Protein AF-A0A968PX67-F1 (afdb_monomer_lite)

Foldseek 3Di:
DDDDDDDDDDDDDDPPPPPPPPDDPPPPPPPPAAEDEPPDPPAVDEAEDAWAADAWVVVLQPPFDEADDGAFGTDNAFPHKYFYQAKDQKDKAKEAEPAFKKKWKQWPVGIYIAGDNIGMDMGIHGGGMMGIHIGHNDHGDDDDDDDDDDDDDGDHYHYYYDPPPDPDDD

pLDDT: mean 70.75, std 22.04, range [26.95, 96.06]

Sequence (170 aa):
MSFSSRQLGLLMATCLSMAVMHGLPVVSQNSSQNLLSPRFSPDPLIYNGVTSGSTPLSALAGAQTIKGRCQGFATDKPNHKIRLKEPFGFLSLKVFSGGDITLLVKGPDGIYCRDEPNPELSGAWPAGEYQVWVALKVAIALNIDFQLARQGSKKLAIWLDAAESDRTQS

Secondary structure (DSSP, 8-state):
---------------------------------EEE-TT-SSSS--EEE---B-EEHHHHH-SSPEES----EE-SS-SEEEEESS-EEEEEEEEEESS-EEEEEEETTEEEEEESSS-EEEEEE-SEEEEEEEEESS-B--------------S-EEEE----------

Structure (mmCIF, N/CA/C/O backbone):
data_AF-A0A968PX67-F1
#
_entry.id   AF-A0A968PX67-F1
#
loop_
_atom_site.group_PDB
_atom_site.id
_atom_site.type_symbol
_atom_site.label_atom_id
_atom_site.label_alt_id
_atom_site.label_comp_id
_atom_site.label_asym_id
_atom_site.label_entity_id
_atom_site.label_seq_id
_atom_site.pdbx_PDB_ins_code
_atom_site.Cartn_x
_atom_site.Cartn_y
_atom_site.Cartn_z
_atom_site.occupancy
_atom_site.B_iso_or_equiv
_atom_site.auth_seq_id
_atom_site.auth_comp_id
_atom_site.auth_asym_id
_atom_site.auth_atom_id
_atom_site.pdbx_PDB_model_num
ATOM 1 N N . MET A 1 1 ? 72.065 -42.173 50.949 1.00 42.34 1 MET A N 1
ATOM 2 C CA . MET A 1 1 ? 72.894 -40.991 50.636 1.00 42.34 1 MET A CA 1
ATOM 3 C C . MET A 1 1 ? 72.105 -40.123 49.672 1.00 42.34 1 MET A C 1
ATOM 5 O O . MET A 1 1 ? 71.756 -40.591 48.599 1.00 42.34 1 MET A O 1
ATOM 9 N N . SER A 1 2 ? 71.719 -38.937 50.136 1.00 36.91 2 SER A N 1
ATOM 10 C CA . SER A 1 2 ? 70.896 -37.934 49.456 1.00 36.91 2 SER A CA 1
ATOM 11 C C . SER A 1 2 ? 71.677 -36.617 49.462 1.00 36.91 2 SER A C 1
ATOM 13 O O . SER A 1 2 ? 72.182 -36.253 50.519 1.00 36.91 2 SER A O 1
ATOM 15 N N . PHE A 1 3 ? 71.775 -35.956 48.306 1.00 40.03 3 PHE A N 1
ATOM 16 C CA . PHE A 1 3 ? 72.154 -34.550 48.063 1.00 40.03 3 PHE A CA 1
ATOM 17 C C . PHE A 1 3 ? 71.573 -34.230 46.666 1.00 40.03 3 PHE A C 1
ATOM 19 O O . PHE A 1 3 ? 71.981 -34.851 45.695 1.00 40.03 3 PHE A O 1
ATOM 26 N N . SER A 1 4 ? 70.419 -33.570 46.510 1.00 40.22 4 SER A N 1
ATOM 27 C CA . SER A 1 4 ? 70.113 -32.132 46.639 1.00 40.22 4 SER A CA 1
ATOM 28 C C . SER A 1 4 ? 70.974 -31.219 45.761 1.00 40.22 4 SER A C 1
ATOM 30 O O . SER A 1 4 ? 72.159 -31.070 46.038 1.00 40.22 4 SER A O 1
ATOM 32 N N . SER A 1 5 ? 70.359 -30.558 44.764 1.00 51.12 5 SER A N 1
ATOM 33 C CA . SER A 1 5 ? 70.304 -29.083 44.653 1.00 51.12 5 SER A CA 1
ATOM 34 C C . SER A 1 5 ? 69.780 -28.612 43.276 1.00 51.12 5 SER A C 1
ATOM 36 O O . SER A 1 5 ? 70.442 -28.851 42.278 1.00 51.12 5 SER A O 1
ATOM 38 N N . ARG A 1 6 ? 68.633 -27.894 43.297 1.00 48.84 6 ARG A N 1
ATOM 39 C CA . ARG A 1 6 ? 68.320 -26.602 42.613 1.00 48.84 6 ARG A CA 1
ATOM 40 C C . ARG A 1 6 ? 68.447 -26.523 41.074 1.00 48.84 6 ARG A C 1
ATOM 42 O O . ARG A 1 6 ? 69.406 -26.992 40.502 1.00 48.84 6 ARG A O 1
ATOM 49 N N . GLN A 1 7 ? 67.621 -25.824 40.300 1.00 52.94 7 GLN A N 1
ATOM 50 C CA . GLN A 1 7 ? 66.422 -24.996 40.455 1.00 52.94 7 GLN A CA 1
ATOM 51 C C . GLN A 1 7 ? 66.002 -24.603 39.019 1.00 52.94 7 GLN A C 1
ATOM 53 O O . GLN A 1 7 ? 66.817 -24.653 38.106 1.00 52.94 7 GLN A O 1
ATOM 58 N N . LEU A 1 8 ? 64.795 -24.050 38.892 1.00 48.62 8 LEU A N 1
ATOM 59 C CA . LEU A 1 8 ? 64.402 -23.066 37.872 1.00 48.62 8 LEU A CA 1
ATOM 60 C C . LEU A 1 8 ? 64.223 -23.555 36.422 1.00 48.62 8 LEU A C 1
ATOM 62 O O . LEU A 1 8 ? 65.133 -23.564 35.605 1.00 48.62 8 LEU A O 1
ATOM 66 N N . GLY A 1 9 ? 62.957 -23.785 36.083 1.00 45.12 9 GLY A N 1
ATOM 67 C CA . GLY A 1 9 ? 62.442 -23.782 34.718 1.00 45.12 9 GLY A CA 1
ATOM 68 C C . GLY A 1 9 ? 60.958 -23.434 34.737 1.00 45.12 9 GLY A C 1
ATOM 69 O O . GLY A 1 9 ? 60.115 -24.283 34.480 1.00 45.12 9 GLY A O 1
ATOM 70 N N . LEU A 1 10 ? 60.647 -22.207 35.167 1.00 50.66 10 LEU A N 1
ATOM 71 C CA . LEU A 1 10 ? 59.330 -21.586 35.017 1.00 50.66 10 LEU A CA 1
ATOM 72 C C . LEU A 1 10 ? 59.020 -21.424 33.514 1.00 50.66 10 LEU A C 1
ATOM 74 O O . LEU A 1 10 ? 59.954 -21.247 32.738 1.00 50.66 10 LEU A O 1
ATOM 78 N N . LEU A 1 11 ? 57.726 -21.347 33.171 1.00 52.09 11 LEU A N 1
ATOM 79 C CA . LEU A 1 11 ? 57.121 -20.997 31.868 1.00 52.09 11 LEU A CA 1
ATOM 80 C C . LEU A 1 11 ? 56.571 -22.183 31.060 1.00 52.09 11 LEU A C 1
ATOM 82 O O . LEU A 1 11 ? 57.138 -22.600 30.061 1.00 52.09 11 LEU A O 1
ATOM 86 N N . MET A 1 12 ? 55.361 -22.616 31.410 1.00 54.41 12 MET A N 1
ATOM 87 C CA . MET A 1 12 ? 54.363 -22.919 30.382 1.00 54.41 12 MET A CA 1
ATOM 88 C C . MET A 1 12 ? 53.089 -22.167 30.747 1.00 54.41 12 MET A C 1
ATOM 90 O O . MET A 1 12 ? 52.343 -22.551 31.645 1.00 54.41 12 MET A O 1
ATOM 94 N N . ALA A 1 13 ? 52.922 -21.019 30.094 1.00 56.53 13 ALA A N 1
ATOM 95 C CA . ALA A 1 13 ? 51.755 -20.165 30.187 1.00 56.53 13 ALA A CA 1
ATOM 96 C C . ALA A 1 13 ? 50.504 -20.969 29.809 1.00 56.53 13 ALA A C 1
ATOM 98 O O . ALA A 1 13 ? 50.353 -21.415 28.671 1.00 56.53 13 ALA A O 1
ATOM 99 N N . THR A 1 14 ? 49.601 -21.161 30.765 1.00 55.28 14 THR A N 1
ATOM 100 C CA . THR A 1 14 ? 48.271 -21.699 30.503 1.00 55.28 14 THR A CA 1
ATOM 101 C C . THR A 1 14 ? 47.471 -20.634 29.761 1.00 55.28 14 THR A C 1
ATOM 103 O O . THR A 1 14 ? 46.949 -19.688 30.348 1.00 55.28 14 THR A O 1
ATOM 106 N N . CYS A 1 15 ? 47.393 -20.768 28.437 1.00 49.31 15 CYS A N 1
ATOM 107 C CA . CYS A 1 15 ? 46.487 -19.983 27.608 1.00 49.31 15 CYS A CA 1
ATOM 108 C C . CYS A 1 15 ? 45.054 -20.471 27.879 1.00 49.31 15 CYS A C 1
ATOM 110 O O . CYS A 1 15 ? 44.515 -21.324 27.176 1.00 49.31 15 CYS A O 1
ATOM 112 N N . LEU A 1 16 ? 44.462 -19.993 28.976 1.00 52.91 16 LEU A N 1
ATOM 113 C CA . LEU A 1 16 ? 43.060 -20.206 29.312 1.00 52.91 16 LEU A CA 1
ATOM 114 C C . LEU A 1 16 ? 42.227 -19.305 28.388 1.00 52.91 16 LEU A C 1
ATOM 116 O O . LEU A 1 16 ? 41.812 -18.210 28.762 1.00 52.91 16 LEU A O 1
ATOM 120 N N . SER A 1 17 ? 42.043 -19.725 27.136 1.00 57.31 17 SER A N 1
ATOM 121 C CA . SER A 1 17 ? 41.158 -19.044 26.192 1.00 57.31 17 SER A CA 1
ATOM 122 C C . SER A 1 17 ? 39.707 -19.220 26.646 1.00 57.31 17 SER A C 1
ATOM 124 O O . SER A 1 17 ? 39.004 -20.124 26.199 1.00 57.31 17 SER A O 1
ATOM 126 N N . MET A 1 18 ? 39.241 -18.350 27.545 1.00 59.16 18 MET A N 1
ATOM 127 C CA . MET A 1 18 ? 37.813 -18.090 27.703 1.00 59.16 18 MET A CA 1
ATOM 128 C C . MET A 1 18 ? 37.318 -17.478 26.392 1.00 59.16 18 MET A C 1
ATOM 130 O O . MET A 1 18 ? 37.421 -16.274 26.168 1.00 59.16 18 MET A O 1
ATOM 134 N N . ALA A 1 19 ? 36.806 -18.320 25.497 1.00 62.00 19 ALA A N 1
ATOM 135 C CA . ALA A 1 19 ? 35.989 -17.862 24.389 1.00 62.00 19 ALA A CA 1
ATOM 136 C C . ALA A 1 19 ? 34.688 -17.311 24.985 1.00 62.00 19 ALA A C 1
ATOM 138 O O . ALA A 1 19 ? 33.733 -18.047 25.229 1.00 62.00 19 ALA A O 1
ATOM 139 N N . VAL A 1 20 ? 34.670 -16.012 25.281 1.00 62.94 20 VAL A N 1
ATOM 140 C CA . VAL A 1 20 ? 33.435 -15.305 25.607 1.00 62.94 20 VAL A CA 1
ATOM 141 C C . VAL A 1 20 ? 32.590 -15.326 24.337 1.00 62.94 20 VAL A C 1
ATOM 143 O O . VAL A 1 20 ? 32.874 -14.611 23.374 1.00 62.94 20 VAL A O 1
ATOM 146 N N . MET A 1 21 ? 31.576 -16.193 24.309 1.00 66.00 21 MET A N 1
ATOM 147 C CA . MET A 1 21 ? 30.508 -16.110 23.322 1.00 66.00 21 MET A CA 1
ATOM 148 C C . MET A 1 21 ? 29.749 -14.807 23.576 1.00 66.00 21 MET A C 1
ATOM 150 O O . MET A 1 21 ? 28.813 -14.754 24.369 1.00 66.00 21 MET A O 1
ATOM 154 N N . HIS A 1 22 ? 30.178 -13.733 22.921 1.00 52.22 22 HIS A N 1
ATOM 155 C CA . HIS A 1 22 ? 29.387 -12.520 22.814 1.00 52.22 22 HIS A CA 1
ATOM 156 C C . HIS A 1 22 ? 28.203 -12.842 21.901 1.00 52.22 22 HIS A C 1
ATOM 158 O O . HIS A 1 22 ? 28.328 -12.841 20.676 1.00 52.22 22 HIS A O 1
ATOM 164 N N . GLY A 1 23 ? 27.060 -13.177 22.500 1.00 59.09 23 GLY A N 1
ATOM 165 C CA . GLY A 1 23 ? 25.795 -13.198 21.780 1.00 59.09 23 GLY A CA 1
ATOM 166 C C . GLY A 1 23 ? 25.577 -11.813 21.184 1.00 59.09 23 GLY A C 1
ATOM 167 O O . GLY A 1 23 ? 25.455 -10.834 21.921 1.00 59.09 23 GLY A O 1
ATOM 168 N N . LEU A 1 24 ? 25.583 -11.712 19.856 1.00 63.84 24 LEU A N 1
ATOM 169 C CA . LEU A 1 24 ? 25.175 -10.481 19.196 1.00 63.84 24 LEU A CA 1
ATOM 170 C C . LEU A 1 24 ? 23.736 -10.183 19.634 1.00 63.84 24 LEU A C 1
ATOM 172 O O . LEU A 1 24 ? 22.904 -11.097 19.606 1.00 63.84 24 LEU A O 1
ATOM 176 N N . PRO A 1 25 ? 23.406 -8.940 20.025 1.00 58.88 25 PRO A N 1
ATOM 177 C CA . PRO A 1 25 ? 22.011 -8.574 20.145 1.00 58.88 25 PRO A CA 1
ATOM 178 C C . PRO A 1 25 ? 21.383 -8.752 18.760 1.00 58.88 25 PRO A C 1
ATOM 180 O O . PRO A 1 25 ? 21.713 -8.037 17.814 1.00 58.88 25 PRO A O 1
ATOM 183 N N . VAL A 1 26 ? 20.486 -9.730 18.628 1.00 61.38 26 VAL A N 1
ATOM 184 C CA . VAL A 1 26 ? 19.550 -9.774 17.507 1.00 61.38 26 VAL A CA 1
ATOM 185 C C . VAL A 1 26 ? 18.665 -8.546 17.671 1.00 61.38 26 VAL A C 1
ATOM 187 O O . VAL A 1 26 ? 17.727 -8.532 18.466 1.00 61.38 26 VAL A O 1
ATOM 190 N N . VAL A 1 27 ? 19.005 -7.471 16.964 1.00 60.25 27 VAL A N 1
ATOM 191 C CA . VAL A 1 27 ? 18.129 -6.311 16.843 1.00 60.25 27 VAL A CA 1
ATOM 192 C C . VAL A 1 27 ? 16.926 -6.776 16.031 1.00 60.25 27 VAL A C 1
ATOM 194 O O . VAL A 1 27 ? 17.016 -6.977 14.820 1.00 60.25 27 VAL A O 1
ATOM 197 N N . SER A 1 28 ? 15.800 -6.993 16.711 1.00 49.91 28 SER A N 1
ATOM 198 C CA . SER A 1 28 ? 14.500 -7.126 16.062 1.00 49.91 28 SER A CA 1
ATOM 199 C C . SER A 1 28 ? 14.253 -5.831 15.291 1.00 49.91 28 SER A C 1
ATOM 201 O O . SER A 1 28 ? 14.049 -4.775 15.892 1.00 49.91 28 SER A O 1
ATOM 203 N N . GLN A 1 29 ? 14.356 -5.883 13.961 1.00 48.12 29 GLN A N 1
ATOM 204 C CA . GLN A 1 29 ? 14.011 -4.753 13.108 1.00 48.12 29 GLN A CA 1
ATOM 205 C C . GLN A 1 29 ? 12.504 -4.564 13.238 1.00 48.12 29 GLN A C 1
ATOM 207 O O . GLN A 1 29 ? 11.726 -5.276 12.599 1.00 48.12 29 GLN A O 1
ATOM 212 N N . ASN A 1 30 ? 12.104 -3.657 14.131 1.00 44.34 30 ASN A N 1
ATOM 213 C CA . ASN A 1 30 ? 10.721 -3.263 14.323 1.00 44.34 30 ASN A CA 1
ATOM 214 C C . ASN A 1 30 ? 10.186 -2.831 12.955 1.00 44.34 30 ASN A C 1
ATOM 216 O O . ASN A 1 30 ? 10.490 -1.748 12.461 1.00 44.34 30 ASN A O 1
ATOM 220 N N . SER A 1 31 ? 9.461 -3.730 12.295 1.00 49.97 31 SER A N 1
ATOM 221 C CA . SER A 1 31 ? 8.741 -3.401 11.080 1.00 49.97 31 SER A CA 1
ATOM 222 C C . SER A 1 31 ? 7.671 -2.432 11.543 1.00 49.97 31 SER A C 1
ATOM 224 O O . SER A 1 31 ? 6.743 -2.867 12.217 1.00 49.97 31 SER A O 1
ATOM 226 N N . SER A 1 32 ? 7.843 -1.138 11.275 1.00 53.16 32 SER A N 1
ATOM 227 C CA . SER A 1 32 ? 6.893 -0.086 11.637 1.00 53.16 32 SER A CA 1
ATOM 228 C C . SER A 1 32 ? 5.548 -0.350 10.953 1.00 53.16 32 SER A C 1
ATOM 230 O O . SER A 1 32 ? 5.240 0.208 9.904 1.00 53.16 32 SER A O 1
ATOM 232 N N . GLN A 1 33 ? 4.764 -1.278 11.499 1.00 58.50 33 GLN A N 1
ATOM 233 C CA . GLN A 1 33 ? 3.390 -1.517 11.102 1.00 58.50 33 GLN A CA 1
ATOM 234 C C . GLN A 1 33 ? 2.605 -0.301 11.582 1.00 58.50 33 GLN A C 1
ATOM 236 O O . GLN A 1 33 ? 2.448 -0.095 12.787 1.00 58.50 33 GLN A O 1
ATOM 241 N N . ASN A 1 34 ? 2.131 0.519 10.643 1.00 73.38 34 ASN A N 1
ATOM 242 C CA . ASN A 1 34 ? 1.297 1.661 10.988 1.00 73.38 34 ASN A CA 1
ATOM 243 C C . ASN A 1 34 ? -0.059 1.148 11.442 1.00 73.38 34 ASN A C 1
ATOM 245 O O . ASN A 1 34 ? -0.880 0.695 10.645 1.00 73.38 34 ASN A O 1
ATOM 249 N N . LEU A 1 35 ? -0.246 1.176 12.752 1.00 81.94 35 LEU A N 1
ATOM 250 C CA . LEU A 1 35 ? -1.415 0.650 13.414 1.00 81.94 35 LEU A CA 1
ATOM 251 C C . LEU A 1 35 ? -2.445 1.770 13.569 1.00 81.94 35 LEU A C 1
ATOM 253 O O . LEU A 1 35 ? -2.215 2.720 14.314 1.00 81.94 35 LEU A O 1
ATOM 257 N N . LEU A 1 36 ? -3.566 1.659 12.862 1.00 85.94 36 LEU A N 1
ATOM 258 C CA . LEU A 1 36 ? -4.588 2.699 12.776 1.00 85.94 36 LEU A CA 1
ATOM 259 C C . LEU A 1 36 ? -5.909 2.232 13.381 1.00 85.94 36 LEU A C 1
ATOM 261 O O . LEU A 1 36 ? -6.353 1.105 13.167 1.00 85.94 36 LEU A O 1
ATOM 265 N N . SER A 1 37 ? -6.551 3.143 14.100 1.00 84.69 37 SER A N 1
ATOM 266 C CA . SER A 1 37 ? -7.920 3.021 14.598 1.00 84.69 37 SER A CA 1
ATOM 267 C C . SER A 1 37 ? -8.724 4.236 14.137 1.00 84.69 37 SER A C 1
ATOM 269 O O . SER A 1 37 ? -8.122 5.274 13.839 1.00 84.69 37 SER A O 1
ATOM 271 N N . PRO A 1 38 ? -10.063 4.153 14.087 1.00 82.38 38 PRO A N 1
ATOM 272 C CA . PRO A 1 38 ? -10.904 5.321 13.865 1.00 82.38 38 PRO A CA 1
ATOM 273 C C . PRO A 1 38 ? -10.516 6.479 14.793 1.00 82.38 38 PRO A C 1
ATOM 275 O O . PRO A 1 38 ? -10.193 6.263 15.961 1.00 82.38 38 PRO A O 1
ATOM 278 N N . ARG A 1 39 ? -10.563 7.714 14.271 1.00 81.62 39 ARG A N 1
ATOM 279 C CA . ARG A 1 39 ? -10.116 8.939 14.968 1.00 81.62 39 ARG A CA 1
ATOM 280 C C . ARG A 1 39 ? -8.621 8.948 15.322 1.00 81.62 39 ARG A C 1
ATOM 282 O O . ARG A 1 39 ? -8.231 9.509 16.346 1.00 81.62 39 ARG A O 1
ATOM 289 N N . PHE A 1 40 ? -7.784 8.323 14.493 1.00 79.56 40 PHE A N 1
ATOM 290 C CA . PHE A 1 40 ? -6.334 8.444 14.620 1.00 79.56 40 PHE A CA 1
ATOM 291 C C . PHE A 1 40 ? -5.900 9.919 14.562 1.00 79.56 40 PHE A C 1
ATOM 293 O O . PHE A 1 40 ? -6.570 10.760 13.969 1.00 79.56 40 PHE A O 1
ATOM 300 N N . SER A 1 41 ? -4.771 10.232 15.196 1.00 78.81 41 SER A N 1
ATOM 301 C CA . SER A 1 41 ? -4.176 11.567 15.194 1.00 78.81 41 SER A CA 1
ATOM 302 C C . SER A 1 41 ? -2.669 11.452 14.936 1.00 78.81 41 SER A C 1
ATOM 304 O O . SER A 1 41 ? -2.033 10.589 15.546 1.00 78.81 41 SER A O 1
ATOM 306 N N . PRO A 1 42 ? -2.081 12.287 14.062 1.00 78.69 42 PRO A N 1
ATOM 307 C CA . PRO A 1 42 ? -2.745 13.337 13.287 1.00 78.69 42 PRO A CA 1
ATOM 308 C C . PRO A 1 42 ? -3.651 12.765 12.187 1.00 78.69 42 PRO A C 1
ATOM 310 O O . PRO A 1 42 ? -3.297 11.780 11.552 1.00 78.69 42 PRO A O 1
ATOM 313 N N . ASP A 1 43 ? -4.802 13.400 11.951 1.00 73.00 43 ASP A N 1
ATOM 314 C CA . ASP A 1 43 ? -5.628 13.173 10.762 1.00 73.00 43 ASP A CA 1
ATOM 315 C C . ASP A 1 43 ? -5.575 14.433 9.884 1.00 73.00 43 ASP A C 1
ATOM 317 O O . ASP A 1 43 ? -6.005 15.513 10.314 1.00 73.00 43 ASP A O 1
ATOM 321 N N . PRO A 1 44 ? -4.984 14.355 8.688 1.00 76.44 44 PRO A N 1
ATOM 322 C CA . PRO A 1 44 ? -4.440 13.156 8.062 1.00 76.44 44 PRO A CA 1
ATOM 323 C C . PRO A 1 44 ? -3.005 12.833 8.481 1.00 76.44 44 PRO A C 1
ATOM 325 O O . PRO A 1 44 ? -2.190 13.727 8.720 1.00 76.44 44 PRO A O 1
ATOM 328 N N . LEU A 1 45 ? -2.681 11.540 8.473 1.00 79.88 45 LEU A N 1
ATOM 329 C CA . LEU A 1 45 ? -1.300 11.053 8.475 1.00 79.88 45 LEU A CA 1
ATOM 330 C C . LEU A 1 45 ? -0.670 11.384 7.129 1.00 79.88 45 LEU A C 1
ATOM 332 O O . LEU A 1 45 ? -1.385 11.350 6.153 1.00 79.88 45 LEU A O 1
ATOM 336 N N . ILE A 1 46 ? 0.617 11.699 7.033 1.00 80.31 46 ILE A N 1
ATOM 337 C CA . ILE A 1 46 ? 1.278 11.995 5.748 1.00 80.31 46 ILE A CA 1
ATOM 338 C C . ILE A 1 46 ? 2.540 11.148 5.671 1.00 80.31 46 ILE A C 1
ATOM 340 O O . ILE A 1 46 ? 3.300 11.112 6.641 1.00 80.31 46 ILE A O 1
ATOM 344 N N . TYR A 1 47 ? 2.766 10.487 4.536 1.00 79.19 47 TYR A N 1
ATOM 345 C CA . TYR A 1 47 ? 4.005 9.755 4.277 1.00 79.19 47 TYR A CA 1
ATOM 346 C C . TYR A 1 47 ? 4.667 10.320 3.026 1.00 79.19 47 TYR A C 1
ATOM 348 O O . TYR A 1 47 ? 4.003 10.630 2.046 1.00 79.19 47 TYR A O 1
ATOM 356 N N . ASN A 1 48 ? 5.986 10.436 3.051 1.00 77.50 48 ASN A N 1
ATOM 357 C CA . ASN A 1 48 ? 6.763 10.817 1.880 1.00 77.50 48 ASN A CA 1
ATOM 358 C C . ASN A 1 48 ? 7.638 9.630 1.504 1.00 77.50 48 ASN A C 1
ATOM 360 O O . ASN A 1 48 ? 8.106 8.901 2.387 1.00 77.50 48 ASN A O 1
ATOM 364 N N . GLY A 1 49 ? 7.858 9.431 0.213 1.00 70.94 49 GLY A N 1
ATOM 365 C CA . GLY A 1 49 ? 8.712 8.354 -0.249 1.00 70.94 49 GLY A CA 1
ATOM 366 C C . GLY A 1 49 ? 9.096 8.497 -1.707 1.00 70.94 49 GLY A C 1
ATOM 367 O O . GLY A 1 49 ? 8.652 9.394 -2.415 1.00 70.94 49 GLY A O 1
ATOM 368 N N . VAL A 1 50 ? 9.920 7.556 -2.142 1.00 73.25 50 VAL A N 1
ATOM 369 C CA . VAL A 1 50 ? 10.252 7.331 -3.544 1.00 73.25 50 VAL A CA 1
ATOM 370 C C . VAL A 1 50 ? 9.849 5.900 -3.857 1.00 73.25 50 VAL A C 1
ATOM 372 O O . VAL A 1 50 ? 9.869 5.025 -2.984 1.00 73.25 50 VAL A O 1
ATOM 375 N N . THR A 1 51 ? 9.447 5.658 -5.095 1.00 76.06 51 THR A N 1
ATOM 376 C CA . THR A 1 51 ? 9.173 4.309 -5.568 1.00 76.06 51 THR A CA 1
ATOM 377 C C . THR A 1 51 ? 10.014 3.999 -6.794 1.00 76.06 51 THR A C 1
ATOM 379 O O . THR A 1 51 ? 10.444 4.894 -7.516 1.00 76.06 51 THR A O 1
ATOM 382 N N . SER A 1 52 ? 10.287 2.721 -6.996 1.00 79.50 52 SER A N 1
ATOM 383 C CA . SER A 1 52 ? 11.077 2.189 -8.097 1.00 79.50 52 SER A CA 1
ATOM 384 C C . SER A 1 52 ? 10.729 0.713 -8.278 1.00 79.50 52 SER A C 1
ATOM 386 O O . SER A 1 52 ? 9.867 0.170 -7.579 1.00 79.50 52 SER A O 1
ATOM 388 N N . GLY A 1 53 ? 11.396 0.053 -9.217 1.00 81.31 53 GLY A N 1
ATOM 389 C CA . GLY A 1 53 ? 11.295 -1.380 -9.427 1.00 81.31 53 GLY A CA 1
ATOM 390 C C . GLY A 1 53 ? 10.883 -1.747 -10.842 1.00 81.31 53 GLY A C 1
ATOM 391 O O . GLY A 1 53 ? 10.535 -0.911 -11.678 1.00 81.31 53 GLY A O 1
ATOM 392 N N . SER A 1 54 ? 10.962 -3.044 -11.099 1.00 85.62 54 SER A N 1
ATOM 393 C CA . SER A 1 54 ? 10.741 -3.652 -12.409 1.00 85.62 54 SER A CA 1
ATOM 394 C C . SER A 1 54 ? 9.767 -4.827 -12.356 1.00 85.62 54 SER A C 1
ATOM 396 O O . SER A 1 54 ? 9.504 -5.444 -13.388 1.00 85.62 54 SER A O 1
ATOM 398 N N . THR A 1 55 ? 9.193 -5.130 -11.188 1.00 88.56 55 THR A N 1
ATOM 399 C CA . THR A 1 55 ? 8.218 -6.210 -11.050 1.00 88.56 55 THR A CA 1
ATOM 400 C C . THR 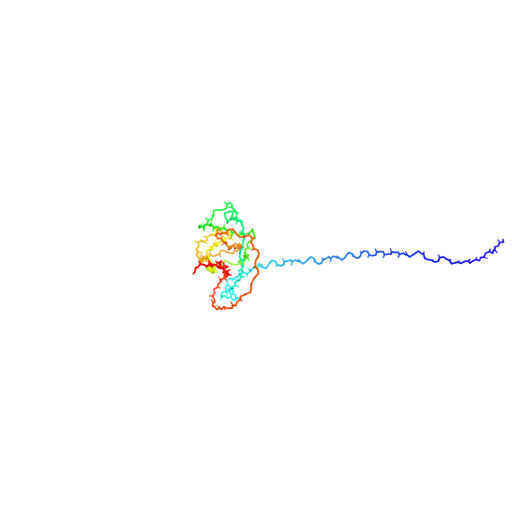A 1 55 ? 6.840 -5.698 -11.461 1.00 88.56 55 THR A C 1
ATOM 402 O O . THR A 1 55 ? 6.363 -4.715 -10.886 1.00 88.56 55 THR A O 1
ATOM 405 N N . PRO A 1 56 ? 6.173 -6.328 -12.445 1.00 90.94 56 PRO A N 1
ATOM 406 C CA . PRO A 1 56 ? 4.871 -5.869 -12.902 1.00 90.94 56 PRO A CA 1
ATOM 407 C C . PRO A 1 56 ? 3.813 -6.034 -11.805 1.00 90.94 56 PRO A C 1
ATOM 409 O O . PRO A 1 56 ? 3.758 -7.058 -11.119 1.00 90.94 56 PRO A O 1
ATOM 412 N N . LEU A 1 57 ? 2.914 -5.053 -11.684 1.00 91.06 57 LEU A N 1
ATOM 413 C CA . LEU A 1 57 ? 1.846 -5.065 -10.677 1.00 91.06 57 LEU A CA 1
ATOM 414 C C . LEU A 1 57 ? 0.936 -6.299 -10.765 1.00 91.06 57 LEU A C 1
ATOM 416 O O . LEU A 1 57 ? 0.420 -6.745 -9.744 1.00 91.06 57 LEU A O 1
ATOM 420 N N . SER A 1 58 ? 0.748 -6.868 -11.957 1.00 90.06 58 SER A N 1
ATOM 421 C CA . SER A 1 58 ? -0.023 -8.103 -12.146 1.00 90.06 58 SER A CA 1
ATOM 422 C C . SER A 1 58 ? 0.622 -9.305 -11.452 1.00 90.06 58 SER A C 1
ATOM 424 O O . SER A 1 58 ? -0.083 -10.097 -10.830 1.00 90.06 58 SER A O 1
ATOM 426 N N . ALA A 1 59 ? 1.953 -9.412 -11.486 1.00 90.88 59 ALA A N 1
ATOM 427 C CA . ALA A 1 59 ? 2.679 -10.440 -10.744 1.00 90.88 59 ALA A CA 1
ATOM 428 C C . ALA A 1 59 ? 2.603 -10.182 -9.235 1.00 90.88 59 ALA A C 1
ATOM 430 O O . ALA A 1 59 ? 2.388 -11.113 -8.459 1.00 90.88 59 ALA A O 1
ATOM 431 N N . LEU A 1 60 ? 2.705 -8.912 -8.822 1.00 91.69 60 LEU A N 1
ATOM 432 C CA . LEU A 1 60 ? 2.576 -8.537 -7.416 1.00 91.69 60 LEU A CA 1
ATOM 433 C C . LEU A 1 60 ? 1.178 -8.805 -6.883 1.00 91.69 60 LEU A C 1
ATOM 435 O O . LEU A 1 60 ? 1.078 -9.250 -5.751 1.00 91.69 60 LEU A O 1
ATOM 439 N N . ALA A 1 61 ? 0.109 -8.590 -7.652 1.00 88.31 61 ALA A N 1
ATOM 440 C CA . ALA A 1 61 ? -1.261 -8.881 -7.236 1.00 88.31 61 ALA A CA 1
ATOM 441 C C . ALA A 1 61 ? -1.470 -10.372 -6.910 1.00 88.31 61 ALA A C 1
ATOM 443 O O . ALA A 1 61 ? -2.122 -10.702 -5.918 1.00 88.31 61 ALA A O 1
ATOM 444 N N . GLY A 1 62 ? -0.833 -11.270 -7.662 1.00 84.88 62 GLY A N 1
ATOM 445 C CA . GLY A 1 62 ? -1.003 -12.714 -7.521 1.00 84.88 62 GLY A CA 1
ATOM 446 C C . GLY A 1 62 ? -2.284 -13.214 -8.197 1.00 84.88 62 GLY A C 1
ATOM 447 O O . GLY A 1 62 ? -2.793 -12.593 -9.122 1.00 84.88 62 GLY A O 1
ATOM 448 N N . ALA A 1 63 ? -2.809 -14.357 -7.745 1.00 79.38 63 ALA A N 1
ATOM 449 C CA . ALA A 1 63 ? -3.908 -15.055 -8.424 1.00 79.38 63 ALA A CA 1
ATOM 450 C C . ALA A 1 63 ? -5.313 -14.462 -8.184 1.00 79.38 63 ALA A C 1
ATOM 452 O O . ALA A 1 63 ? -6.278 -14.908 -8.802 1.00 79.38 63 ALA A O 1
ATOM 453 N N . GLN A 1 64 ? -5.463 -13.499 -7.269 1.00 81.88 64 GLN A N 1
ATOM 454 C CA . GLN A 1 64 ? -6.769 -12.900 -6.986 1.00 81.88 64 GLN A CA 1
ATOM 455 C C . GLN A 1 64 ? -7.168 -11.891 -8.067 1.00 81.88 64 GLN A C 1
ATOM 457 O O . GLN A 1 64 ? -6.330 -11.206 -8.652 1.00 81.88 64 GLN A O 1
ATOM 462 N N . THR A 1 65 ? -8.474 -11.756 -8.297 1.00 88.12 65 THR A N 1
ATOM 463 C CA . THR A 1 65 ? -9.012 -10.776 -9.242 1.00 88.12 65 THR A CA 1
ATOM 464 C C . THR A 1 65 ? -8.741 -9.353 -8.764 1.00 88.12 65 THR A C 1
ATOM 466 O O . THR A 1 65 ? -9.139 -8.962 -7.666 1.00 88.12 65 THR A O 1
ATOM 469 N N . ILE A 1 66 ? -8.095 -8.563 -9.620 1.00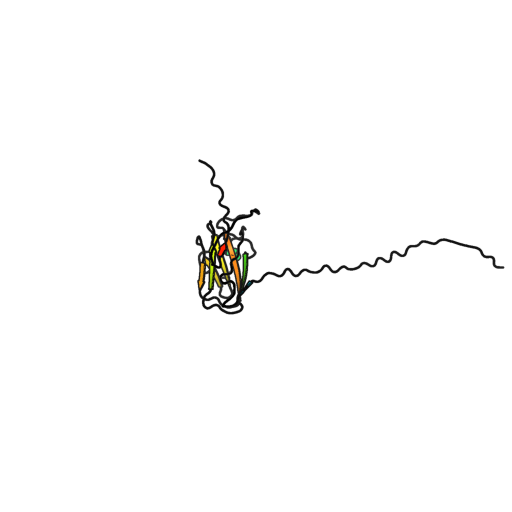 91.31 66 ILE A N 1
ATOM 470 C CA . ILE A 1 66 ? -7.806 -7.156 -9.355 1.00 91.31 66 ILE A CA 1
ATOM 471 C C . ILE A 1 66 ? -9.038 -6.314 -9.689 1.00 91.31 66 ILE A C 1
ATOM 473 O O . ILE A 1 66 ? -9.551 -6.346 -10.809 1.00 91.31 66 ILE A O 1
ATOM 477 N N . LYS A 1 67 ? -9.498 -5.516 -8.725 1.00 93.19 67 LYS A N 1
ATOM 478 C CA . LYS A 1 67 ? -10.581 -4.547 -8.909 1.00 93.19 67 LYS A CA 1
ATOM 479 C C . LYS A 1 67 ? -10.012 -3.222 -9.419 1.00 93.19 67 LYS A C 1
ATOM 481 O O . LYS A 1 67 ? -9.579 -2.373 -8.633 1.00 93.19 67 LYS A O 1
ATOM 486 N N . GLY A 1 68 ? -10.052 -3.045 -10.735 1.00 90.50 68 GLY A N 1
ATOM 487 C CA . GLY A 1 68 ? -9.609 -1.835 -11.428 1.00 90.50 68 GLY A CA 1
ATOM 488 C C . GLY A 1 68 ? -8.479 -2.101 -12.418 1.00 90.50 68 GLY A C 1
ATOM 489 O O . GLY A 1 68 ? -7.965 -3.214 -12.520 1.00 90.50 68 GLY A O 1
ATOM 490 N N . ARG A 1 69 ? -8.101 -1.066 -13.172 1.00 89.06 69 ARG A N 1
ATOM 491 C CA . ARG A 1 69 ? -6.973 -1.137 -14.107 1.00 89.06 69 ARG A CA 1
ATOM 492 C C . ARG A 1 69 ? -5.662 -1.119 -13.339 1.00 89.06 69 ARG A C 1
ATOM 494 O O . ARG A 1 69 ? -5.512 -0.354 -12.394 1.00 89.06 69 ARG A O 1
ATOM 501 N N . CYS A 1 70 ? -4.739 -1.979 -13.755 1.00 89.62 70 CYS A N 1
ATOM 502 C CA . CYS A 1 70 ? -3.525 -2.233 -13.002 1.00 89.62 70 CYS A CA 1
ATOM 503 C C . CYS A 1 70 ? -2.339 -2.433 -13.937 1.00 89.62 70 CYS A C 1
ATOM 505 O O . CYS A 1 70 ? -2.066 -3.540 -14.399 1.00 89.62 70 CYS A O 1
ATOM 507 N N . GLN A 1 71 ? -1.676 -1.327 -14.260 1.00 89.38 71 GLN A N 1
ATOM 508 C CA . GLN A 1 71 ? -0.497 -1.298 -15.116 1.00 89.38 71 GLN A CA 1
ATOM 509 C C . GLN A 1 71 ? 0.608 -0.530 -14.410 1.00 89.38 71 GLN A C 1
ATOM 511 O O . GLN A 1 71 ? 0.367 0.560 -13.906 1.00 89.38 71 GLN A O 1
ATOM 516 N N . GLY A 1 72 ? 1.813 -1.080 -14.403 1.00 88.12 72 GLY A N 1
ATOM 517 C CA . GLY A 1 72 ? 2.975 -0.438 -13.811 1.00 88.12 72 GLY A CA 1
ATOM 518 C C . GLY A 1 72 ? 3.912 -1.445 -13.168 1.00 88.12 72 GLY A C 1
ATOM 519 O O . GLY A 1 72 ? 3.647 -2.653 -13.160 1.00 88.12 72 GLY A O 1
ATOM 520 N N . PHE A 1 73 ? 4.995 -0.915 -12.623 1.00 87.00 73 PHE A N 1
ATOM 521 C CA . PHE A 1 73 ? 6.101 -1.654 -12.049 1.00 87.00 73 PHE A CA 1
ATOM 522 C C . PHE A 1 73 ? 6.453 -1.090 -10.676 1.00 87.00 73 PHE A C 1
ATOM 524 O O . PHE A 1 73 ? 6.457 0.125 -10.466 1.00 87.00 73 PHE A O 1
ATOM 531 N N . ALA A 1 74 ? 6.732 -1.988 -9.742 1.00 88.50 74 ALA A N 1
ATOM 532 C CA . ALA A 1 74 ? 7.161 -1.653 -8.394 1.00 88.50 74 ALA A CA 1
ATOM 533 C C . ALA A 1 74 ? 8.196 -2.673 -7.908 1.00 88.50 74 ALA A C 1
ATOM 535 O O . ALA A 1 74 ? 8.504 -3.651 -8.595 1.00 88.50 74 ALA A O 1
ATOM 536 N N . THR A 1 75 ? 8.751 -2.448 -6.720 1.00 87.88 75 THR A N 1
ATOM 537 C CA . THR A 1 75 ? 9.552 -3.468 -6.037 1.00 87.88 75 THR A CA 1
ATOM 538 C C . THR A 1 75 ? 8.667 -4.580 -5.468 1.00 87.88 75 THR A C 1
ATOM 540 O O . THR A 1 75 ? 7.477 -4.382 -5.212 1.00 87.88 75 THR A O 1
ATOM 543 N N . ASP A 1 76 ? 9.266 -5.738 -5.189 1.00 90.50 76 ASP A N 1
ATOM 544 C CA . ASP A 1 76 ? 8.560 -6.877 -4.585 1.00 90.50 76 ASP A CA 1
ATOM 545 C C . ASP A 1 76 ? 7.988 -6.564 -3.195 1.00 90.50 76 ASP A C 1
ATOM 547 O O . ASP A 1 76 ? 7.009 -7.172 -2.755 1.00 90.50 76 ASP A O 1
ATOM 551 N N . LYS A 1 77 ? 8.583 -5.597 -2.488 1.00 90.00 77 LYS A N 1
ATOM 552 C CA . LYS A 1 77 ? 8.122 -5.162 -1.169 1.00 90.00 77 LYS A CA 1
ATOM 553 C C . LYS A 1 77 ? 7.123 -4.006 -1.314 1.00 90.00 77 LYS A C 1
ATOM 555 O O . LYS A 1 77 ? 7.365 -3.093 -2.099 1.00 90.00 77 LYS A O 1
ATOM 560 N N . PRO A 1 78 ? 6.022 -4.000 -0.540 1.00 90.75 78 PRO A N 1
ATOM 561 C CA . PRO A 1 78 ? 5.110 -2.862 -0.530 1.00 90.75 78 PRO A CA 1
ATOM 562 C C . PRO A 1 78 ? 5.802 -1.625 0.045 1.00 90.75 78 PRO A C 1
ATOM 564 O O . PRO A 1 78 ? 6.571 -1.739 1.003 1.00 90.75 78 PRO A O 1
ATOM 567 N N . ASN A 1 79 ? 5.476 -0.447 -0.492 1.00 86.62 79 ASN A N 1
ATOM 568 C CA . ASN A 1 79 ? 5.959 0.835 0.027 1.00 86.62 79 ASN A CA 1
ATOM 569 C C . ASN A 1 79 ? 5.465 1.063 1.463 1.00 86.62 79 ASN A C 1
ATOM 571 O O . ASN A 1 79 ? 6.214 1.549 2.308 1.00 86.62 79 ASN A O 1
ATOM 575 N N . HIS A 1 80 ? 4.222 0.662 1.758 1.00 86.75 80 HIS A N 1
ATOM 576 C CA . HIS A 1 80 ? 3.654 0.768 3.099 1.00 86.75 80 HIS A CA 1
ATOM 577 C C . HIS A 1 80 ? 2.873 -0.481 3.501 1.00 86.75 80 HIS A C 1
ATOM 579 O O . HIS A 1 80 ? 2.196 -1.118 2.692 1.00 86.75 80 HIS A O 1
ATOM 585 N N . LYS A 1 81 ? 2.935 -0.797 4.796 1.00 90.00 81 LYS A N 1
ATOM 586 C CA . LYS A 1 81 ? 2.064 -1.776 5.449 1.00 90.00 81 LYS A CA 1
ATOM 587 C C . LYS A 1 81 ? 1.238 -1.062 6.509 1.00 90.00 81 LYS A C 1
ATOM 589 O O . LYS A 1 81 ? 1.793 -0.406 7.392 1.00 90.00 81 LYS A O 1
ATOM 594 N N . ILE A 1 82 ? -0.076 -1.192 6.412 1.00 89.44 82 ILE A N 1
ATOM 595 C CA . ILE A 1 82 ? -1.039 -0.555 7.308 1.00 89.44 82 ILE A CA 1
ATOM 596 C C . ILE A 1 82 ? -1.816 -1.661 8.007 1.00 89.44 82 ILE A C 1
ATOM 598 O O . ILE A 1 82 ? -2.248 -2.617 7.369 1.00 89.44 82 ILE A O 1
ATOM 602 N N . ARG A 1 83 ? -2.016 -1.537 9.314 1.00 92.19 83 ARG A N 1
ATOM 603 C CA . ARG A 1 83 ? -2.868 -2.445 10.077 1.00 92.19 83 ARG A CA 1
ATOM 604 C C . ARG A 1 83 ? -4.018 -1.659 10.682 1.00 92.19 83 ARG A C 1
ATOM 606 O O . ARG A 1 83 ? -3.803 -0.833 11.563 1.00 92.19 83 ARG A O 1
ATOM 613 N N . LEU A 1 84 ? -5.235 -1.923 10.224 1.00 90.12 84 LEU A N 1
ATOM 614 C CA . LEU A 1 84 ? -6.447 -1.333 10.785 1.00 90.12 84 LEU A CA 1
ATOM 615 C C . LEU A 1 84 ? -6.917 -2.210 11.951 1.00 90.12 84 LEU A C 1
ATOM 617 O O . LEU A 1 84 ? -7.238 -3.382 11.742 1.00 90.12 84 LEU A O 1
ATOM 621 N N . LYS A 1 85 ? -6.921 -1.677 13.180 1.00 90.88 85 LYS A N 1
ATOM 622 C CA . LYS A 1 85 ? -7.388 -2.413 14.375 1.00 90.88 85 LYS A CA 1
ATOM 623 C C . LYS A 1 85 ? -8.886 -2.690 14.333 1.00 90.88 85 LYS A C 1
ATOM 625 O O . LYS A 1 85 ? -9.338 -3.720 14.816 1.00 90.88 85 LYS A O 1
ATOM 630 N N . GLU A 1 86 ? -9.628 -1.743 13.780 1.00 88.06 86 GLU A N 1
ATOM 631 C CA . GLU A 1 86 ? -11.084 -1.714 13.724 1.00 88.06 86 GLU A CA 1
ATOM 632 C C . GLU A 1 86 ? -11.513 -1.304 12.312 1.00 88.06 86 GLU A C 1
ATOM 634 O O . GLU A 1 86 ? -10.734 -0.648 11.608 1.00 88.06 86 GLU A O 1
ATOM 639 N N . PRO A 1 87 ? -12.722 -1.689 11.869 1.00 88.25 87 PRO A N 1
ATOM 640 C CA . PRO A 1 87 ? -13.225 -1.268 10.574 1.00 88.25 87 PRO A CA 1
ATOM 641 C C . PRO A 1 87 ? -13.464 0.246 10.546 1.00 88.25 87 PRO A C 1
ATOM 643 O O . PRO A 1 87 ? -13.930 0.849 11.513 1.00 88.25 87 PRO A O 1
ATOM 646 N N . PHE A 1 88 ? -13.196 0.856 9.398 1.00 88.81 88 PHE A N 1
ATOM 647 C CA . PHE A 1 88 ? -13.518 2.245 9.111 1.00 88.81 88 PHE A CA 1
ATOM 648 C C . PHE A 1 88 ? -14.780 2.298 8.253 1.00 88.81 88 PHE A C 1
ATOM 650 O O . PHE A 1 88 ? -14.831 1.696 7.183 1.00 88.81 88 PHE A O 1
ATOM 657 N N . GLY A 1 89 ? -15.783 3.066 8.686 1.00 82.75 89 GLY A N 1
ATOM 658 C CA . GLY A 1 89 ? -16.952 3.358 7.847 1.00 82.75 89 GLY A CA 1
ATOM 659 C C . GLY A 1 89 ? -16.595 4.208 6.623 1.00 82.75 89 GLY A C 1
ATOM 660 O O . GLY A 1 89 ? -17.204 4.066 5.568 1.00 82.75 89 GLY A O 1
ATOM 661 N N . PHE A 1 90 ? -15.570 5.053 6.755 1.00 89.19 90 PHE A N 1
ATOM 662 C CA . PHE A 1 90 ? -14.968 5.789 5.655 1.00 89.19 90 PHE A CA 1
ATOM 663 C C . PHE A 1 90 ? -13.473 6.006 5.921 1.00 89.19 90 PHE A C 1
ATOM 665 O O . PHE A 1 90 ? -13.097 6.497 6.986 1.00 89.19 90 PHE A O 1
ATOM 672 N N . LEU A 1 91 ? -12.631 5.654 4.956 1.00 87.62 91 LEU A N 1
ATOM 673 C CA . LEU A 1 91 ? -11.202 5.949 4.912 1.00 87.62 91 LEU A CA 1
ATOM 674 C C . LEU A 1 91 ? -10.832 6.262 3.460 1.00 87.62 91 LEU A C 1
ATOM 676 O O . LEU A 1 91 ? -11.327 5.600 2.547 1.00 87.62 91 LEU A O 1
ATOM 680 N N . SER A 1 92 ? -9.983 7.268 3.243 1.00 91.81 92 SER A N 1
ATOM 681 C CA . SER A 1 92 ? -9.433 7.601 1.926 1.00 91.81 92 SER A CA 1
ATOM 682 C C . SER A 1 92 ? -7.910 7.527 1.965 1.00 91.81 92 SER A C 1
ATOM 684 O O . SER A 1 92 ? -7.268 8.156 2.807 1.00 91.81 92 SER A O 1
ATOM 686 N N . LEU A 1 93 ? -7.349 6.752 1.041 1.00 90.19 93 LEU A N 1
ATOM 687 C CA . LEU A 1 93 ? -5.928 6.701 0.738 1.00 90.19 93 LEU A CA 1
ATOM 688 C C . LEU A 1 93 ? -5.710 7.395 -0.602 1.00 90.19 93 LEU A C 1
ATOM 690 O O . LEU A 1 93 ? -6.228 6.929 -1.620 1.00 90.19 93 LEU A O 1
ATOM 694 N N . LYS A 1 94 ? -4.925 8.475 -0.612 1.00 89.56 94 LYS A N 1
ATOM 695 C CA . LYS A 1 94 ? -4.574 9.184 -1.840 1.00 89.56 94 LYS A CA 1
ATOM 696 C C . LYS A 1 94 ? -3.071 9.248 -2.034 1.00 89.56 94 LYS A C 1
ATOM 698 O O . LYS A 1 94 ? -2.313 9.499 -1.098 1.00 89.56 94 LYS A O 1
ATOM 703 N N . VAL A 1 95 ? -2.652 9.085 -3.277 1.00 85.19 95 VAL A N 1
ATOM 704 C CA . VAL A 1 95 ? -1.279 9.364 -3.676 1.00 85.19 95 VAL A CA 1
ATOM 705 C C . VAL A 1 95 ? -1.259 10.637 -4.503 1.00 85.19 95 VAL A C 1
ATOM 707 O O . VAL A 1 95 ? -2.108 10.839 -5.372 1.00 85.19 95 VAL A O 1
ATOM 710 N N . PHE A 1 96 ? -0.293 11.491 -4.199 1.00 80.12 96 PHE A N 1
ATOM 711 C CA . PHE A 1 96 ? 0.020 12.667 -4.990 1.00 80.12 96 PHE A CA 1
ATOM 712 C C . PHE A 1 96 ? 1.384 12.463 -5.624 1.00 80.12 96 PHE A C 1
ATOM 714 O O . PHE A 1 96 ? 2.349 12.130 -4.932 1.00 80.12 96 PHE A O 1
ATOM 721 N N . SER A 1 97 ? 1.464 12.657 -6.934 1.00 70.88 97 SER A N 1
ATOM 722 C CA . SER A 1 97 ? 2.744 12.641 -7.630 1.00 70.88 97 SER A CA 1
ATOM 723 C C . SER A 1 97 ? 2.733 13.603 -8.807 1.00 70.88 97 SER A C 1
ATOM 725 O O . SER A 1 97 ? 1.676 13.894 -9.365 1.00 70.88 97 SER A O 1
ATOM 727 N N . GLY A 1 98 ? 3.915 14.080 -9.192 1.00 67.69 98 GLY A N 1
ATOM 728 C CA . GLY A 1 98 ? 4.090 14.854 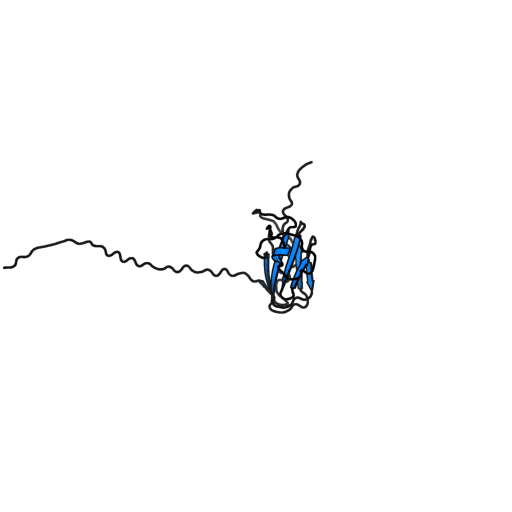-10.424 1.00 67.69 98 GLY A CA 1
ATOM 729 C C . GLY A 1 98 ? 4.062 14.004 -11.701 1.00 67.69 98 GLY A C 1
ATOM 730 O O . GLY A 1 98 ? 4.147 14.561 -12.788 1.00 67.69 98 GLY A O 1
ATOM 731 N N . 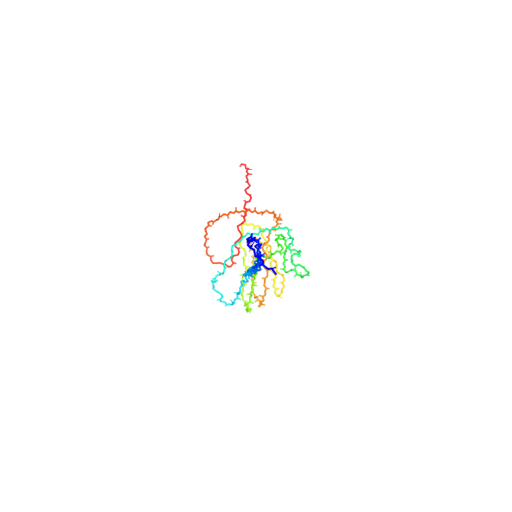GLY A 1 99 ? 3.966 12.674 -11.588 1.00 68.88 99 GLY A N 1
ATOM 732 C CA . GLY A 1 99 ? 4.096 11.739 -12.704 1.00 68.88 99 GLY A CA 1
ATOM 733 C C . GLY A 1 99 ? 2.895 10.811 -12.876 1.00 68.88 99 GLY A C 1
ATOM 734 O O . GLY A 1 99 ? 1.936 10.834 -12.108 1.00 68.88 99 GLY A O 1
ATOM 735 N N . ASP A 1 100 ? 2.958 9.969 -13.906 1.00 75.31 100 ASP A N 1
ATOM 736 C CA . ASP A 1 100 ? 1.975 8.907 -14.119 1.00 75.31 100 ASP A CA 1
ATOM 737 C C . ASP A 1 100 ? 2.325 7.703 -13.228 1.00 75.31 100 ASP A C 1
ATOM 739 O O . ASP A 1 100 ? 3.351 7.034 -13.412 1.00 75.31 100 ASP A O 1
ATOM 743 N N . ILE A 1 101 ? 1.492 7.466 -12.216 1.00 84.00 101 ILE A N 1
ATOM 744 C CA . ILE A 1 101 ? 1.680 6.422 -11.207 1.00 84.00 101 ILE A CA 1
ATOM 745 C C . ILE A 1 101 ? 0.459 5.512 -11.126 1.00 84.00 101 ILE A C 1
ATOM 747 O O . ILE A 1 101 ? -0.624 5.800 -11.626 1.00 84.00 101 ILE A O 1
ATOM 751 N N . THR A 1 102 ? 0.614 4.373 -10.464 1.00 89.81 102 THR A N 1
ATOM 752 C CA . THR A 1 102 ? -0.491 3.448 -10.210 1.00 89.81 102 THR A CA 1
ATOM 753 C C . THR A 1 102 ? -0.465 2.979 -8.767 1.00 89.81 102 THR A C 1
ATOM 755 O O . THR A 1 102 ? 0.571 2.573 -8.246 1.00 89.81 102 THR A O 1
ATOM 758 N N . LEU A 1 103 ? -1.619 3.037 -8.111 1.00 92.38 103 LEU A N 1
ATOM 759 C CA . LEU A 1 103 ? -1.813 2.574 -6.743 1.00 92.38 103 LEU A CA 1
ATOM 760 C C . LEU A 1 103 ? -2.350 1.146 -6.767 1.00 92.38 103 LEU A C 1
ATOM 762 O O . LEU A 1 103 ? -3.409 0.901 -7.343 1.00 92.38 103 LEU A O 1
ATOM 766 N N . LEU A 1 104 ? -1.662 0.233 -6.087 1.00 94.88 104 LEU A N 1
ATOM 767 C CA . LEU A 1 104 ? -2.136 -1.119 -5.803 1.00 94.88 104 LEU A CA 1
ATOM 768 C C . LEU A 1 104 ? -2.262 -1.289 -4.288 1.00 94.88 104 LEU A C 1
ATOM 770 O O . LEU A 1 104 ? -1.297 -1.115 -3.547 1.00 94.88 104 LEU A O 1
ATOM 774 N N . VAL A 1 105 ? -3.446 -1.678 -3.828 1.00 95.62 105 VAL A N 1
ATOM 775 C CA . VAL A 1 105 ? -3.721 -1.986 -2.424 1.00 95.62 105 VAL A CA 1
ATOM 776 C C . VAL A 1 105 ? -4.211 -3.418 -2.327 1.00 95.62 105 VAL A C 1
ATOM 778 O O . VAL A 1 105 ? -5.208 -3.783 -2.947 1.00 95.62 105 VAL A O 1
ATOM 781 N N . LYS A 1 106 ? -3.533 -4.225 -1.519 1.00 96.06 106 LYS A N 1
ATOM 782 C CA . LYS A 1 106 ? -4.049 -5.520 -1.078 1.00 96.06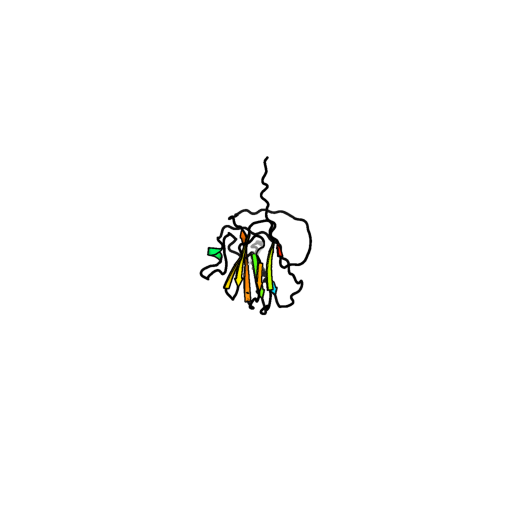 106 LYS A CA 1
ATOM 783 C C . LYS A 1 106 ? -4.581 -5.382 0.330 1.00 96.06 106 LYS A C 1
ATOM 785 O O . LYS A 1 106 ? -3.842 -4.932 1.201 1.00 96.06 106 LYS A O 1
ATOM 790 N N . GLY A 1 107 ? -5.819 -5.795 0.535 1.00 95.00 107 GLY A N 1
ATOM 791 C CA . GLY A 1 107 ? -6.464 -5.838 1.836 1.00 95.00 107 GLY A CA 1
ATOM 792 C C . GLY A 1 107 ? -7.147 -7.179 2.098 1.00 95.00 107 GLY A C 1
ATOM 793 O O . GLY A 1 107 ? -7.117 -8.076 1.250 1.00 95.00 107 GLY A O 1
ATOM 794 N N . PRO A 1 108 ? -7.793 -7.318 3.265 1.00 94.69 108 PRO A N 1
ATOM 795 C CA . PRO A 1 108 ? -8.536 -8.520 3.643 1.00 94.69 108 PRO A CA 1
ATOM 796 C C . PRO A 1 108 ? -9.719 -8.829 2.714 1.00 94.69 108 PRO A C 1
ATOM 798 O O . PRO A 1 108 ? -10.129 -9.979 2.590 1.00 94.69 108 PRO A O 1
ATOM 801 N N . ASP A 1 109 ? -10.276 -7.805 2.073 1.00 92.75 109 ASP A N 1
ATOM 802 C CA . ASP A 1 109 ? -11.476 -7.854 1.232 1.00 92.75 109 ASP A CA 1
ATOM 803 C C . ASP A 1 109 ? -11.175 -7.862 -0.279 1.00 92.75 109 ASP A C 1
ATOM 805 O O . ASP A 1 109 ? -12.088 -7.904 -1.116 1.00 92.75 109 ASP A O 1
ATOM 809 N N . GLY A 1 110 ? -9.891 -7.835 -0.640 1.00 94.69 110 GLY A N 1
ATOM 810 C CA . GLY A 1 110 ? -9.424 -8.049 -2.001 1.00 94.69 110 GLY A CA 1
ATOM 811 C C . GLY A 1 110 ? -8.284 -7.132 -2.420 1.00 94.69 110 GLY A C 1
ATOM 812 O O . GLY A 1 110 ? -7.594 -6.512 -1.611 1.00 94.69 110 GLY A O 1
ATOM 813 N N . ILE A 1 111 ? -8.084 -7.078 -3.735 1.00 95.75 111 ILE A N 1
ATOM 814 C CA . ILE A 1 111 ? -7.005 -6.331 -4.371 1.00 95.75 111 ILE A CA 1
ATOM 815 C C . ILE A 1 111 ? -7.604 -5.213 -5.212 1.00 95.75 111 ILE A C 1
ATOM 817 O O . ILE A 1 111 ? -8.409 -5.457 -6.111 1.00 95.75 111 ILE A O 1
ATOM 821 N N . TYR A 1 112 ? -7.189 -3.987 -4.931 1.00 95.50 112 TYR A N 1
ATOM 822 C CA . TYR A 1 112 ? -7.700 -2.774 -5.548 1.00 95.50 112 TYR A CA 1
ATOM 823 C C . TYR A 1 112 ? -6.591 -2.066 -6.296 1.00 95.50 112 TYR A C 1
ATOM 825 O O . TYR A 1 112 ? -5.487 -1.922 -5.775 1.00 95.50 112 TYR A O 1
ATOM 833 N N . CYS A 1 113 ? -6.901 -1.596 -7.499 1.00 94.62 113 CYS A N 1
ATOM 834 C CA . CYS A 1 113 ? -5.936 -0.876 -8.308 1.00 94.62 113 CYS A CA 1
ATOM 835 C C . CYS A 1 113 ? -6.530 0.388 -8.918 1.00 94.62 113 CYS A C 1
ATOM 837 O O . CYS A 1 113 ? -7.691 0.393 -9.349 1.00 94.62 113 CYS A O 1
ATOM 839 N N . ARG A 1 114 ? -5.756 1.471 -8.901 1.00 93.00 114 ARG A N 1
ATOM 840 C CA . ARG A 1 114 ? -6.132 2.779 -9.441 1.00 93.00 114 ARG A CA 1
ATOM 841 C C . ARG A 1 114 ? -4.989 3.315 -10.281 1.00 93.00 114 ARG A C 1
ATOM 843 O O . ARG A 1 114 ? -3.876 3.488 -9.797 1.00 93.00 114 ARG A O 1
ATOM 850 N N . ASP A 1 115 ? -5.306 3.531 -11.542 1.00 89.12 115 ASP A N 1
ATOM 851 C CA . ASP A 1 115 ? -4.401 3.931 -12.602 1.00 89.12 115 ASP A CA 1
ATOM 852 C C . ASP A 1 115 ? -4.873 5.293 -13.123 1.00 89.12 115 ASP A C 1
ATOM 854 O O . ASP A 1 115 ? -5.701 5.372 -14.031 1.00 89.12 115 ASP A O 1
ATOM 858 N N . GLU A 1 116 ? -4.451 6.345 -12.431 1.00 81.94 116 GLU A N 1
ATOM 859 C CA . GLU A 1 116 ? -4.811 7.736 -12.689 1.00 81.94 116 GLU A CA 1
ATOM 860 C C . GLU A 1 116 ? -3.709 8.642 -12.102 1.00 81.94 116 GLU A C 1
ATOM 862 O O . GLU A 1 116 ? -3.021 8.209 -11.178 1.00 81.94 116 GLU A O 1
ATOM 867 N N . PRO A 1 117 ? -3.536 9.897 -12.563 1.00 73.38 117 PRO A N 1
ATOM 868 C CA . PRO A 1 117 ? -2.417 10.753 -12.136 1.00 73.38 117 PRO A CA 1
ATOM 869 C C . PRO A 1 117 ? -2.323 11.015 -10.621 1.00 73.38 117 PRO A C 1
ATOM 871 O O . PRO A 1 117 ? -1.246 11.269 -10.093 1.00 73.38 117 PRO A O 1
ATOM 874 N N . ASN A 1 118 ? -3.451 10.968 -9.905 1.00 79.00 118 ASN A N 1
ATOM 875 C CA . ASN A 1 118 ? -3.513 11.138 -8.449 1.00 79.00 118 ASN A CA 1
ATOM 876 C C . ASN A 1 118 ? -4.457 10.092 -7.842 1.00 79.00 118 ASN A C 1
ATOM 878 O O . ASN A 1 118 ? -5.593 10.436 -7.485 1.00 79.00 118 ASN A O 1
ATOM 882 N N . PRO A 1 119 ? -4.023 8.823 -7.766 1.00 87.31 119 PRO A N 1
ATOM 883 C CA . PRO A 1 119 ? -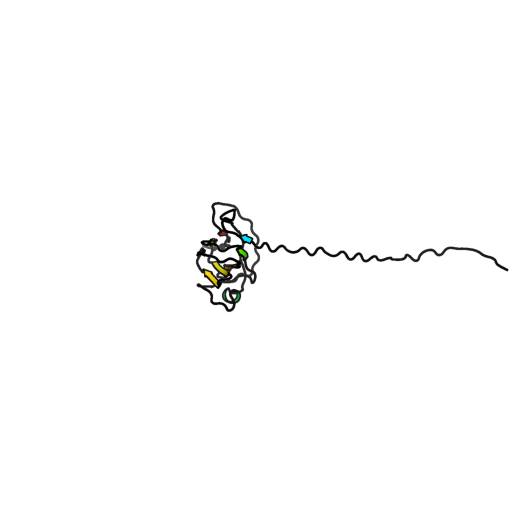4.908 7.718 -7.473 1.00 87.31 119 PRO A CA 1
ATOM 884 C C . PRO A 1 119 ? -5.468 7.791 -6.062 1.00 87.31 119 PRO A C 1
ATOM 886 O O . PRO A 1 119 ? -4.743 8.040 -5.093 1.00 87.31 119 PRO A O 1
ATOM 889 N N . GLU A 1 120 ? -6.774 7.557 -5.955 1.00 87.94 120 GLU A N 1
ATOM 890 C CA . GLU A 1 120 ? -7.498 7.585 -4.688 1.00 87.94 120 GLU A CA 1
ATOM 891 C C . GLU A 1 120 ? -8.326 6.306 -4.496 1.00 87.94 120 GLU A C 1
ATOM 893 O O . GLU A 1 120 ? -9.134 5.912 -5.341 1.00 87.94 120 GLU A O 1
ATOM 898 N N . LEU A 1 121 ? -8.139 5.654 -3.348 1.00 89.00 121 LEU A N 1
ATOM 899 C CA . LEU A 1 121 ? -8.991 4.564 -2.889 1.00 89.00 121 LEU A CA 1
ATOM 900 C C . LEU A 1 121 ? -9.723 5.014 -1.629 1.00 89.00 121 LEU A C 1
ATOM 902 O O . LEU A 1 121 ? -9.111 5.189 -0.576 1.00 89.00 121 LEU A O 1
ATOM 906 N N . SER A 1 122 ? -11.036 5.192 -1.740 1.00 89.31 122 SER A N 1
ATOM 907 C CA . SER A 1 122 ? -11.887 5.651 -0.648 1.00 89.31 122 SER A CA 1
ATOM 908 C C . SER A 1 122 ? -13.133 4.784 -0.478 1.00 89.31 122 SER A C 1
ATOM 910 O O . SER A 1 122 ? -13.570 4.111 -1.413 1.00 89.31 122 SER A O 1
ATOM 912 N N . GLY A 1 123 ? -13.685 4.767 0.735 1.00 86.69 123 GLY A N 1
ATOM 913 C CA . GLY A 1 123 ? -14.879 3.992 1.080 1.00 86.69 123 GLY A CA 1
ATOM 914 C C . GLY A 1 123 ? -14.776 3.359 2.462 1.00 86.69 123 GLY A C 1
ATOM 915 O O . GLY A 1 123 ? -13.986 3.810 3.288 1.00 86.69 123 GLY A O 1
ATOM 916 N N . ALA A 1 124 ? -15.566 2.317 2.716 1.00 88.19 124 ALA A N 1
ATOM 917 C CA . ALA A 1 124 ? -15.471 1.526 3.940 1.00 88.19 124 ALA A CA 1
ATOM 918 C C . ALA A 1 124 ? -14.303 0.532 3.857 1.00 88.19 124 ALA A C 1
ATOM 920 O O . ALA A 1 124 ? -14.118 -0.115 2.828 1.00 88.19 124 ALA A O 1
ATOM 921 N N . TRP A 1 125 ? -13.528 0.409 4.935 1.00 92.31 125 TRP A N 1
ATOM 922 C CA . TRP A 1 125 ? -12.363 -0.479 5.012 1.00 92.31 125 TRP A CA 1
ATOM 923 C C . TRP A 1 125 ? -12.512 -1.421 6.210 1.00 92.31 125 TRP A C 1
ATOM 925 O O . TRP A 1 125 ? -12.589 -0.945 7.345 1.00 92.31 125 TRP A O 1
ATOM 935 N N . PRO A 1 126 ? -12.544 -2.748 6.011 1.00 95.25 126 PRO A N 1
ATOM 936 C CA . PRO A 1 126 ? -12.548 -3.708 7.112 1.00 95.25 126 PRO A CA 1
ATOM 937 C C . PRO A 1 126 ? -11.286 -3.635 7.983 1.00 95.25 126 PRO A C 1
ATOM 939 O O . PRO A 1 126 ? -10.227 -3.186 7.545 1.00 95.25 126 PRO A O 1
ATOM 942 N N . ALA A 1 127 ? -11.368 -4.132 9.217 1.00 94.19 127 ALA A N 1
ATOM 943 C CA . ALA A 1 127 ? -10.171 -4.343 10.028 1.00 94.19 127 ALA A CA 1
ATOM 944 C C . ALA A 1 127 ? -9.244 -5.375 9.363 1.00 94.19 127 ALA A C 1
ATOM 946 O O . ALA A 1 127 ? -9.714 -6.334 8.748 1.00 94.19 127 ALA A O 1
ATOM 947 N N . GLY A 1 128 ? -7.931 -5.207 9.520 1.00 95.44 128 GLY A N 1
ATOM 948 C CA . GLY A 1 128 ? -6.943 -6.159 9.016 1.00 95.44 128 GLY A CA 1
ATOM 949 C C . GLY A 1 128 ? -5.668 -5.513 8.491 1.00 95.44 128 GLY A C 1
ATOM 950 O O . GLY A 1 128 ? -5.399 -4.334 8.728 1.00 95.44 128 GLY A O 1
ATOM 951 N N . GLU A 1 129 ? -4.854 -6.321 7.816 1.00 95.56 129 GLU A N 1
ATOM 952 C CA . GLU A 1 129 ? -3.588 -5.883 7.236 1.00 95.56 129 GLU A CA 1
ATOM 953 C C . GLU A 1 129 ? -3.753 -5.491 5.772 1.00 95.56 129 GLU A C 1
ATOM 955 O O . GLU A 1 129 ? -4.366 -6.205 4.979 1.00 95.56 129 GLU A O 1
ATOM 960 N N . TYR A 1 130 ? -3.144 -4.365 5.427 1.00 94.19 130 TYR A N 1
ATOM 961 C CA . TYR A 1 130 ? -3.126 -3.802 4.095 1.00 94.19 130 TYR A CA 1
ATOM 962 C C . TYR A 1 130 ? -1.688 -3.599 3.642 1.00 94.19 130 TYR A C 1
ATOM 964 O O . TYR A 1 130 ? -0.838 -3.112 4.393 1.00 94.19 130 TYR A O 1
ATOM 972 N N . GLN A 1 131 ? -1.423 -3.954 2.394 1.00 94.88 131 GLN A N 1
ATOM 973 C CA . GLN A 1 131 ? -0.148 -3.732 1.727 1.00 94.88 131 GLN A CA 1
ATOM 974 C C . GLN A 1 131 ? -0.383 -2.773 0.567 1.00 94.88 131 GLN A C 1
ATOM 976 O O . GLN A 1 131 ? -1.279 -2.989 -0.250 1.00 94.88 131 GLN A O 1
ATOM 981 N N . VAL A 1 132 ? 0.401 -1.702 0.528 1.00 92.31 132 VAL A N 1
ATOM 982 C CA . VAL A 1 132 ? 0.244 -0.605 -0.424 1.00 92.31 132 VAL A CA 1
ATOM 983 C C . VAL A 1 132 ? 1.498 -0.516 -1.276 1.00 92.31 132 VAL A C 1
ATOM 985 O O . VAL A 1 132 ? 2.596 -0.321 -0.749 1.00 92.31 132 VAL A O 1
ATOM 988 N N . TRP A 1 133 ? 1.318 -0.625 -2.587 1.00 92.25 133 TRP A N 1
ATOM 989 C CA . TRP A 1 133 ? 2.329 -0.320 -3.586 1.00 92.25 133 TRP A CA 1
ATOM 990 C C . TRP A 1 133 ? 1.932 0.940 -4.330 1.00 92.25 133 TRP A C 1
ATOM 992 O O . TRP A 1 133 ? 0.785 1.100 -4.753 1.00 92.25 133 TRP A O 1
ATOM 1002 N N . VAL A 1 134 ? 2.916 1.797 -4.536 1.00 89.94 134 VAL A N 1
ATOM 1003 C CA . VAL A 1 134 ? 2.842 2.890 -5.488 1.00 89.94 134 VAL A CA 1
ATOM 1004 C C . VAL A 1 134 ? 3.818 2.557 -6.600 1.00 89.94 134 VAL A C 1
ATOM 1006 O O . VAL A 1 134 ? 4.994 2.325 -6.341 1.00 89.94 134 VAL A O 1
ATOM 1009 N N . ALA A 1 135 ? 3.327 2.458 -7.822 1.00 88.31 135 ALA A N 1
ATOM 1010 C CA . ALA A 1 135 ? 4.067 1.942 -8.962 1.00 88.31 135 ALA A CA 1
ATOM 1011 C C . ALA A 1 135 ? 4.241 3.005 -10.036 1.00 88.31 135 ALA A C 1
ATOM 1013 O O . ALA A 1 135 ? 3.416 3.909 -10.168 1.00 88.31 135 ALA A O 1
ATOM 1014 N N . LEU A 1 136 ? 5.285 2.840 -10.838 1.00 83.81 136 LEU A N 1
ATOM 1015 C CA . LEU A 1 136 ? 5.569 3.686 -11.991 1.00 83.81 136 LEU A CA 1
ATOM 1016 C C . LEU A 1 136 ? 5.091 2.993 -13.258 1.00 83.81 136 LEU A C 1
ATOM 1018 O O . LEU A 1 136 ? 5.090 1.765 -13.345 1.00 83.81 136 LEU A O 1
ATOM 1022 N N . LYS A 1 137 ? 4.714 3.769 -14.273 1.00 84.00 137 LYS A N 1
ATOM 1023 C CA . LYS A 1 137 ? 4.367 3.202 -15.585 1.00 84.00 137 LYS A CA 1
ATOM 1024 C C . LYS A 1 137 ? 5.534 2.551 -16.297 1.00 84.00 137 LYS A C 1
ATOM 1026 O O . LYS A 1 137 ? 5.345 1.606 -17.057 1.00 84.00 137 LYS A O 1
ATOM 1031 N N . VAL A 1 138 ? 6.730 3.047 -16.023 1.00 76.75 138 VAL A N 1
ATOM 1032 C CA . VAL A 1 138 ? 7.974 2.569 -16.608 1.00 76.75 138 VAL A CA 1
ATOM 1033 C C . VAL A 1 138 ? 8.751 1.820 -15.535 1.00 76.75 138 VAL A C 1
ATOM 1035 O O . VAL A 1 138 ? 8.846 2.280 -14.399 1.00 76.75 138 VAL A O 1
ATOM 1038 N N . ALA A 1 139 ? 9.303 0.663 -15.891 1.00 69.44 139 ALA A N 1
ATOM 1039 C CA . ALA A 1 139 ? 10.212 -0.064 -15.018 1.00 69.44 139 ALA A CA 1
ATOM 1040 C C . ALA A 1 139 ? 11.502 0.747 -14.842 1.00 69.44 139 ALA A C 1
ATOM 1042 O O . ALA A 1 139 ? 12.184 1.037 -15.826 1.00 69.44 139 ALA A O 1
ATOM 1043 N N . ILE A 1 140 ? 11.846 1.098 -13.602 1.00 62.72 140 ILE A N 1
ATOM 1044 C CA . ILE A 1 140 ? 13.078 1.837 -13.299 1.00 62.72 140 ILE A CA 1
ATOM 1045 C C . ILE A 1 140 ? 13.880 1.082 -12.247 1.00 62.72 140 ILE A C 1
ATOM 1047 O O . ILE A 1 140 ? 13.382 0.789 -11.162 1.00 62.72 140 ILE A O 1
ATOM 1051 N N . ALA A 1 141 ? 15.136 0.782 -12.570 1.00 54.81 141 ALA A N 1
ATOM 1052 C CA . ALA A 1 141 ? 16.061 0.033 -11.722 1.00 54.81 141 ALA A CA 1
ATOM 1053 C C . ALA A 1 141 ? 17.225 0.907 -11.211 1.00 54.81 141 ALA A C 1
ATOM 1055 O O . ALA A 1 141 ? 18.367 0.457 -11.221 1.00 54.81 141 ALA A O 1
ATOM 1056 N N . LEU A 1 142 ? 16.976 2.165 -10.816 1.00 46.12 142 LEU A N 1
ATOM 1057 C CA . LEU A 1 142 ? 18.045 3.101 -10.430 1.00 46.12 142 LEU A CA 1
ATOM 1058 C C . LEU A 1 142 ? 17.858 3.676 -9.011 1.00 46.12 142 LEU A C 1
ATOM 1060 O O . LEU A 1 142 ? 16.765 4.107 -8.652 1.00 46.12 142 LEU A O 1
ATOM 1064 N N . ASN A 1 143 ? 18.948 3.678 -8.228 1.00 36.25 143 ASN A N 1
ATOM 1065 C CA . ASN A 1 143 ? 19.107 4.363 -6.935 1.00 36.25 143 ASN A CA 1
ATOM 1066 C C . ASN A 1 143 ? 19.530 5.818 -7.184 1.00 36.25 143 ASN A C 1
ATOM 1068 O O . ASN A 1 143 ? 20.569 6.026 -7.811 1.00 36.25 143 ASN A O 1
ATOM 1072 N N . ILE A 1 144 ? 18.792 6.811 -6.678 1.00 37.53 144 ILE A N 1
ATOM 1073 C CA . ILE A 1 144 ? 19.214 8.220 -6.753 1.00 37.53 144 ILE A CA 1
ATOM 1074 C C . ILE A 1 144 ? 18.803 8.981 -5.481 1.00 37.53 144 ILE A C 1
ATOM 1076 O O . ILE A 1 144 ? 17.630 8.978 -5.117 1.00 37.53 144 ILE A O 1
ATOM 1080 N N . ASP A 1 145 ? 19.780 9.605 -4.812 1.00 30.50 145 ASP A N 1
ATOM 1081 C CA . ASP A 1 145 ? 19.628 10.450 -3.612 1.00 30.50 145 ASP A CA 1
ATOM 1082 C C . ASP A 1 145 ? 19.375 11.918 -3.996 1.00 30.50 145 ASP A C 1
ATOM 1084 O O . ASP A 1 145 ? 20.127 12.473 -4.799 1.00 30.50 145 ASP A O 1
ATOM 1088 N N . PHE A 1 146 ? 18.389 12.582 -3.374 1.00 31.59 146 PHE A N 1
ATOM 1089 C CA . PHE A 1 146 ? 18.290 14.052 -3.353 1.00 31.59 146 PHE A CA 1
ATOM 1090 C C . PHE A 1 146 ? 17.417 14.583 -2.194 1.00 31.59 146 PHE A C 1
ATOM 1092 O O . PHE A 1 146 ? 16.548 13.892 -1.669 1.00 31.59 146 PHE A O 1
ATOM 1099 N N . GLN A 1 147 ? 17.689 15.823 -1.768 1.00 27.73 147 GLN A N 1
ATOM 1100 C CA . GLN A 1 147 ? 17.021 16.555 -0.675 1.00 27.73 147 GLN A CA 1
ATOM 1101 C C . GLN A 1 147 ? 16.034 17.592 -1.245 1.00 27.73 147 GLN A C 1
ATOM 1103 O O . GLN A 1 147 ? 16.366 18.250 -2.230 1.00 27.73 147 GLN A O 1
ATOM 1108 N N . LEU A 1 148 ? 14.868 17.799 -0.609 1.00 28.81 148 LEU A N 1
ATOM 1109 C CA . LEU A 1 148 ? 13.847 18.763 -1.061 1.00 28.81 148 LEU A CA 1
ATOM 1110 C C . LEU A 1 148 ? 13.199 19.603 0.056 1.00 28.81 148 LEU A C 1
ATOM 1112 O O . LEU A 1 148 ? 13.119 19.211 1.222 1.00 28.81 148 LEU A O 1
ATOM 1116 N N . ALA A 1 149 ? 12.733 20.787 -0.356 1.00 26.95 149 ALA A N 1
ATOM 1117 C CA . ALA A 1 149 ? 12.093 21.839 0.433 1.00 26.95 149 ALA A CA 1
ATOM 1118 C C . ALA A 1 149 ? 10.546 21.707 0.515 1.00 26.95 149 ALA A C 1
ATOM 1120 O O . ALA A 1 149 ? 9.913 21.069 -0.316 1.00 26.95 149 ALA A O 1
ATOM 1121 N N . ARG A 1 150 ? 9.958 22.332 1.554 1.00 32.38 150 ARG A N 1
ATOM 1122 C CA . ARG A 1 150 ? 8.544 22.304 2.034 1.00 32.38 150 ARG A CA 1
ATOM 1123 C C . ARG A 1 150 ? 7.476 22.894 1.084 1.00 32.38 150 ARG A C 1
ATOM 1125 O O . ARG A 1 150 ? 7.771 23.905 0.464 1.00 32.38 150 ARG A O 1
ATOM 1132 N N . GLN A 1 151 ? 6.196 22.457 1.222 1.00 29.91 151 GLN A N 1
ATOM 1133 C CA . GLN A 1 151 ? 5.060 23.233 1.819 1.00 29.91 151 GLN A CA 1
ATOM 1134 C C . GLN A 1 151 ? 3.644 22.572 1.710 1.00 29.91 151 GLN A C 1
ATOM 1136 O O . GLN A 1 151 ? 3.148 22.341 0.621 1.00 29.91 151 GLN A O 1
ATOM 1141 N N . GLY A 1 152 ? 2.940 22.410 2.853 1.00 31.11 152 GLY A N 1
ATOM 1142 C CA . GLY A 1 152 ? 1.545 22.878 3.066 1.00 31.11 152 GLY A CA 1
ATOM 1143 C C . GLY A 1 152 ? 0.291 22.006 2.779 1.00 31.11 152 GLY A C 1
ATOM 1144 O O . GLY A 1 152 ? -0.155 21.907 1.649 1.00 31.11 152 GLY A O 1
ATOM 1145 N N . SER A 1 153 ? -0.420 21.634 3.866 1.00 28.80 153 SER A N 1
ATOM 1146 C CA . SER A 1 153 ? -1.874 21.323 4.028 1.00 28.80 153 SER A CA 1
ATOM 1147 C C . SER A 1 153 ? -2.436 19.887 3.808 1.00 28.80 153 SER A C 1
ATOM 1149 O O . SER A 1 153 ? -2.668 19.419 2.705 1.00 28.80 153 SER A O 1
ATOM 1151 N N . LYS A 1 154 ? -2.716 19.229 4.950 1.00 31.92 154 LYS A N 1
ATOM 1152 C CA . LYS A 1 154 ? -3.674 18.142 5.282 1.00 31.92 154 LYS A CA 1
ATOM 1153 C C . LYS A 1 154 ? -4.258 17.248 4.141 1.00 31.92 154 LYS A C 1
ATOM 1155 O O . LYS A 1 154 ? -5.333 17.547 3.632 1.00 31.92 154 LYS A O 1
ATOM 1160 N N . LYS A 1 155 ? -3.662 16.062 3.886 1.00 29.69 155 LYS A N 1
ATOM 1161 C CA . LYS A 1 155 ? -4.291 14.809 3.352 1.00 29.69 155 LYS A CA 1
ATOM 1162 C C . LYS A 1 155 ? -3.426 13.576 3.695 1.00 29.69 155 LYS A C 1
ATOM 1164 O O . LYS A 1 155 ? -2.237 13.802 3.871 1.00 29.69 155 LYS A O 1
ATOM 1169 N N . LEU A 1 156 ? -3.940 12.323 3.771 1.00 29.52 156 LEU A N 1
ATOM 1170 C CA . LEU A 1 156 ? -3.057 11.135 3.698 1.00 29.52 156 LEU A CA 1
ATOM 1171 C C . LEU A 1 156 ? -2.616 11.025 2.269 1.00 29.52 156 LEU A C 1
ATOM 1173 O O . LEU A 1 156 ? -3.209 10.339 1.448 1.00 29.52 156 LEU A O 1
ATOM 1177 N N . ALA A 1 157 ? -1.641 11.876 2.016 1.00 38.16 157 ALA A N 1
ATOM 1178 C CA . ALA A 1 157 ? -0.870 12.002 0.832 1.00 38.16 157 ALA A CA 1
ATOM 1179 C C . ALA A 1 157 ? 0.349 11.131 1.076 1.00 38.16 157 ALA A C 1
ATOM 1181 O O . ALA A 1 157 ? 1.147 11.402 1.977 1.00 38.16 157 ALA A O 1
ATOM 1182 N N . ILE A 1 158 ? 0.453 10.061 0.300 1.00 42.50 158 ILE A N 1
ATOM 1183 C CA . ILE A 1 158 ? 1.778 9.589 -0.061 1.00 42.50 158 ILE A CA 1
ATOM 1184 C C . ILE A 1 158 ? 2.253 10.575 -1.122 1.00 42.50 158 ILE A C 1
ATOM 1186 O O . ILE A 1 158 ? 1.692 10.597 -2.217 1.00 42.50 158 ILE A O 1
ATOM 1190 N N . TRP A 1 159 ? 3.192 11.447 -0.768 1.00 37.50 159 TRP A N 1
ATOM 1191 C CA . TRP A 1 159 ? 3.865 12.281 -1.758 1.00 37.50 159 TRP A CA 1
ATOM 1192 C C . TRP A 1 159 ? 4.988 11.456 -2.376 1.00 37.50 159 TRP A C 1
ATOM 1194 O O . TRP A 1 159 ? 5.874 10.974 -1.663 1.00 37.50 159 TRP A O 1
ATOM 1204 N N . LEU A 1 160 ? 4.911 11.274 -3.691 1.00 33.75 160 LEU A N 1
ATOM 1205 C CA . LEU A 1 160 ? 6.041 10.853 -4.501 1.00 33.75 160 LEU A CA 1
ATOM 1206 C C . LEU A 1 160 ? 6.547 12.071 -5.266 1.00 33.75 160 LEU A C 1
ATOM 1208 O O . LEU A 1 160 ? 5.840 12.598 -6.129 1.00 33.75 160 LEU A O 1
ATOM 1212 N N . ASP A 1 161 ? 7.777 12.485 -4.983 1.00 28.42 161 ASP A N 1
ATOM 1213 C CA . ASP A 1 161 ? 8.478 13.405 -5.867 1.00 28.42 161 ASP A CA 1
ATOM 1214 C C . ASP A 1 161 ? 8.804 12.642 -7.155 1.00 28.42 161 ASP A C 1
ATOM 1216 O O . ASP A 1 161 ? 9.595 11.697 -7.174 1.00 28.42 161 ASP A O 1
ATOM 1220 N N . ALA A 1 162 ? 8.115 13.006 -8.235 1.00 29.92 162 ALA A N 1
ATOM 1221 C CA . ALA A 1 162 ? 8.451 12.530 -9.562 1.00 29.92 162 ALA A CA 1
ATOM 1222 C C . ALA A 1 162 ? 9.776 13.186 -9.960 1.00 29.92 162 ALA A C 1
ATOM 1224 O O . ALA A 1 162 ? 9.882 14.412 -9.980 1.00 29.92 162 ALA A O 1
ATOM 1225 N N . ALA A 1 163 ? 10.788 12.379 -10.274 1.00 33.84 163 ALA A N 1
ATOM 1226 C CA . ALA A 1 163 ? 11.942 12.873 -11.004 1.00 33.84 163 ALA A CA 1
ATOM 1227 C C . ALA A 1 163 ? 11.455 13.292 -12.400 1.00 33.84 163 ALA A C 1
ATOM 1229 O O . ALA A 1 163 ? 11.251 12.449 -13.274 1.00 33.84 163 ALA A O 1
ATOM 1230 N N . GLU A 1 164 ? 11.213 14.588 -12.587 1.00 34.12 164 GLU A N 1
ATOM 1231 C CA . GLU A 1 164 ? 11.075 15.190 -13.907 1.00 34.12 164 GLU A CA 1
ATOM 1232 C C . GLU A 1 164 ? 12.412 14.971 -14.627 1.00 34.12 164 GLU A C 1
ATOM 1234 O O . GLU A 1 164 ? 13.434 15.572 -14.292 1.00 34.12 164 GLU A O 1
ATOM 1239 N N . SER A 1 165 ? 12.421 14.031 -15.573 1.00 36.94 165 SER A N 1
ATOM 1240 C CA . SER A 1 165 ? 13.515 13.868 -16.521 1.00 36.94 165 SER A CA 1
ATOM 1241 C C . SER A 1 165 ? 13.520 15.099 -17.415 1.00 36.94 165 SER A C 1
ATOM 1243 O O . SER A 1 165 ? 12.788 15.153 -18.401 1.00 36.94 165 SER A O 1
ATOM 1245 N N . ASP A 1 166 ? 14.350 16.060 -17.028 1.00 38.91 166 ASP A N 1
ATOM 1246 C CA . ASP A 1 166 ? 14.797 17.224 -17.780 1.00 38.91 166 ASP A CA 1
ATOM 1247 C C . ASP A 1 166 ? 14.773 16.960 -19.297 1.00 38.91 166 ASP A C 1
ATOM 1249 O O . ASP A 1 166 ? 15.638 16.280 -19.858 1.00 38.91 166 ASP A O 1
ATOM 1253 N N . ARG A 1 167 ? 13.732 17.456 -19.976 1.00 40.03 167 ARG A N 1
ATOM 1254 C CA . ARG A 1 167 ? 13.694 17.504 -21.437 1.00 40.03 167 ARG A CA 1
ATOM 1255 C C . ARG A 1 167 ? 14.477 18.742 -21.850 1.00 40.03 167 ARG A C 1
ATOM 1257 O O . ARG A 1 167 ? 13.907 19.795 -22.121 1.00 40.03 167 ARG A O 1
ATOM 1264 N N . THR A 1 168 ? 15.795 18.608 -21.874 1.00 49.53 168 THR A N 1
ATOM 1265 C CA . THR A 1 168 ? 16.673 19.589 -22.505 1.00 49.53 168 THR A CA 1
ATOM 1266 C C . THR A 1 168 ? 16.469 19.582 -24.028 1.00 49.53 168 THR A C 1
ATOM 1268 O O . THR A 1 168 ? 16.283 18.522 -24.623 1.00 49.53 168 THR A O 1
ATOM 1271 N N . GLN A 1 169 ? 16.608 20.776 -24.623 1.00 43.25 169 GLN A N 1
ATOM 1272 C CA . GLN A 1 169 ? 16.826 21.113 -26.048 1.00 43.25 169 GLN A CA 1
ATOM 1273 C C . GLN A 1 169 ? 15.594 21.431 -26.922 1.00 43.25 169 GLN A C 1
ATOM 1275 O O . GLN A 1 169 ? 15.063 20.571 -27.620 1.00 43.25 169 GLN A O 1
ATOM 1280 N N . SER A 1 170 ? 15.249 22.725 -27.001 1.00 38.03 170 SER A N 1
ATOM 1281 C CA . SER A 1 170 ? 15.671 23.590 -28.128 1.00 38.03 170 SER A CA 1
ATOM 1282 C C . SER A 1 170 ? 15.712 25.057 -27.710 1.00 38.03 170 SER A C 1
ATOM 1284 O O . SER A 1 170 ? 14.675 25.508 -27.173 1.00 38.03 170 SER A O 1
#

Radius of gyration: 28.6 Å; chains: 1; bounding box: 90×65×79 Å